Protein AF-A0A496QPI6-F1 (afdb_monomer_lite)

Secondary structure (DSSP, 8-state):
--HHHH-S-GGGT-GGGTTGGG-STTGGGGGG-TT--GGGS----HHHHHHHHTT-HHHHHHHHHHTTS---S--

Radius of gyration: 11.74 Å; chains: 1; bounding box: 22×25×31 Å

Foldseek 3Di:
DCCVPQNDFCQQVQCVCDCALDDHRCPLVCLAPAQGQPVNDGHHDSVSSVVVLVVDPSNVVSCVVCPPSHDHYDD

pLDDT: mean 92.3, std 6.74, range [59.75, 97.81]

Sequence (75 aa):
MKVNELGVCPAAVDSESEGINNGKNAGKFCQAVTGTFCEGRVQGSFAEKLTTCMNCDFYRTVKGEESKDFVLTRE

Structure (mmCIF, N/CA/C/O backbone):
data_AF-A0A496QPI6-F1
#
_entry.id   AF-A0A496QPI6-F1
#
loop_
_atom_site.group_PDB
_atom_site.id
_atom_site.type_symbol
_atom_site.label_atom_id
_atom_site.label_alt_id
_atom_site.label_comp_id
_atom_site.label_asym_id
_atom_site.label_entity_id
_atom_site.label_seq_id
_atom_site.pdbx_PDB_ins_code
_atom_site.Cartn_x
_atom_site.Cartn_y
_atom_site.Cartn_z
_atom_site.occupancy
_atom_site.B_iso_or_equiv
_atom_site.auth_seq_id
_atom_site.auth_comp_id
_atom_site.auth_asym_id
_atom_site.auth_atom_id
_atom_site.pdbx_PDB_model_num
ATOM 1 N N . MET A 1 1 ? -8.360 -7.988 -13.398 1.00 61.41 1 MET A N 1
ATOM 2 C CA . MET A 1 1 ? -6.947 -8.357 -13.152 1.00 61.41 1 MET A CA 1
ATOM 3 C C . MET A 1 1 ? -6.515 -9.345 -14.228 1.00 61.41 1 MET A C 1
ATOM 5 O O . MET A 1 1 ? -7.259 -10.283 -14.481 1.00 61.41 1 MET A O 1
ATOM 9 N N . LYS A 1 2 ? -5.376 -9.114 -14.892 1.00 78.19 2 LYS A N 1
ATOM 10 C CA . LYS A 1 2 ? -4.883 -9.926 -16.021 1.00 78.19 2 LYS A CA 1
ATOM 11 C C . LYS A 1 2 ? -3.962 -11.057 -15.546 1.00 78.19 2 LYS A C 1
ATOM 13 O O . LYS A 1 2 ? -2.769 -11.052 -15.830 1.00 78.19 2 LYS A O 1
ATOM 18 N N . VAL A 1 3 ? -4.508 -12.007 -14.787 1.00 82.56 3 VAL A N 1
ATOM 19 C CA . VAL A 1 3 ? -3.699 -13.059 -14.137 1.00 82.56 3 VAL A CA 1
ATOM 20 C C . VAL A 1 3 ? -2.923 -13.907 -15.146 1.00 82.56 3 VAL A C 1
ATOM 22 O O . VAL A 1 3 ? -1.764 -14.221 -14.913 1.00 82.56 3 VAL A O 1
ATOM 25 N N . ASN A 1 4 ? -3.518 -14.206 -16.301 1.00 85.94 4 ASN A N 1
ATOM 26 C CA . ASN A 1 4 ? -2.873 -15.019 -17.336 1.00 85.94 4 ASN A CA 1
ATOM 27 C C . ASN A 1 4 ? -1.716 -14.300 -18.056 1.00 85.94 4 ASN A C 1
ATOM 29 O O . ASN A 1 4 ? -0.903 -14.966 -18.684 1.00 85.94 4 ASN A O 1
ATOM 33 N N . GLU A 1 5 ? -1.645 -12.966 -17.989 1.00 89.25 5 GLU A N 1
ATOM 34 C CA . GLU A 1 5 ? -0.605 -12.168 -18.661 1.00 89.25 5 GLU A CA 1
ATOM 35 C C . GLU A 1 5 ? 0.493 -11.717 -17.688 1.00 89.25 5 GLU A C 1
ATOM 37 O O . GLU A 1 5 ? 1.668 -11.723 -18.037 1.00 89.25 5 GLU A O 1
ATOM 42 N N . LEU A 1 6 ? 0.110 -11.309 -16.472 1.00 87.25 6 LEU A N 1
ATOM 43 C CA . LEU A 1 6 ? 1.007 -10.678 -15.493 1.00 87.25 6 LEU A CA 1
ATOM 44 C C . LEU A 1 6 ? 1.241 -11.537 -14.241 1.00 87.25 6 LEU A C 1
ATOM 46 O O . LEU A 1 6 ? 2.049 -11.177 -13.391 1.00 87.25 6 LEU A O 1
ATOM 50 N N . GLY A 1 7 ? 0.536 -12.661 -14.102 1.00 92.12 7 GLY A N 1
ATOM 51 C CA . GLY A 1 7 ? 0.530 -13.466 -12.884 1.00 92.12 7 GLY A CA 1
ATOM 52 C C . GLY A 1 7 ? -0.350 -12.880 -11.774 1.00 92.12 7 GLY A C 1
ATOM 53 O O . GLY A 1 7 ? -1.229 -12.039 -11.995 1.00 92.12 7 GLY A O 1
ATOM 54 N N . VAL A 1 8 ? -0.137 -13.354 -10.545 1.00 94.25 8 VAL A N 1
ATOM 55 C CA . VAL A 1 8 ? -0.855 -12.863 -9.361 1.00 94.25 8 VAL A CA 1
ATOM 56 C C . VAL A 1 8 ? -0.234 -11.545 -8.897 1.00 94.25 8 VAL A C 1
ATOM 58 O O . VAL A 1 8 ? 0.981 -11.429 -8.789 1.00 94.25 8 VAL A O 1
ATOM 61 N N . CYS A 1 9 ? -1.071 -10.540 -8.624 1.00 95.56 9 CYS A N 1
ATOM 62 C CA . CYS A 1 9 ? -0.610 -9.245 -8.127 1.00 95.56 9 CYS A CA 1
ATOM 63 C C . CYS A 1 9 ? 0.115 -9.421 -6.781 1.00 95.56 9 CYS A C 1
ATOM 65 O O . CYS A 1 9 ? -0.485 -10.015 -5.883 1.00 95.56 9 CYS A O 1
ATOM 67 N N . PRO A 1 10 ? 1.321 -8.855 -6.589 1.00 95.69 10 PRO A N 1
ATOM 68 C CA . PRO A 1 10 ? 2.034 -8.900 -5.311 1.00 95.69 10 PRO A CA 1
ATOM 69 C C . PRO A 1 10 ? 1.174 -8.517 -4.100 1.00 95.69 10 PRO A C 1
ATOM 71 O O . PRO A 1 10 ? 1.169 -9.225 -3.101 1.00 95.69 10 PRO A O 1
ATOM 74 N N . ALA A 1 11 ? 0.334 -7.481 -4.218 1.00 95.88 11 ALA A N 1
ATOM 75 C CA . ALA A 1 11 ? -0.547 -7.070 -3.122 1.00 95.88 11 ALA A CA 1
ATOM 76 C C . ALA A 1 11 ? -1.566 -8.148 -2.699 1.00 95.88 11 ALA A C 1
ATOM 78 O O . ALA A 1 11 ? -2.048 -8.135 -1.571 1.00 95.88 11 ALA A O 1
ATOM 79 N N . ALA A 1 12 ? -1.900 -9.081 -3.595 1.00 96.06 12 ALA A N 1
ATOM 80 C CA . ALA A 1 12 ? -2.833 -10.166 -3.316 1.00 96.06 12 ALA A CA 1
ATOM 81 C C . ALA A 1 12 ? -2.187 -11.352 -2.584 1.00 96.06 12 ALA A C 1
ATOM 83 O O . ALA A 1 12 ? -2.927 -12.201 -2.096 1.00 96.06 12 ALA A O 1
ATOM 84 N N . VAL A 1 13 ? -0.854 -11.426 -2.513 1.00 96.69 13 VAL A N 1
ATOM 85 C CA . VAL A 1 13 ? -0.101 -12.528 -1.875 1.00 96.69 13 VAL A CA 1
ATOM 86 C C . VAL A 1 13 ? 0.815 -12.064 -0.744 1.00 96.69 13 VAL A C 1
ATOM 88 O O . VAL A 1 13 ? 1.433 -12.888 -0.081 1.00 96.69 13 VAL A O 1
ATOM 91 N N . ASP A 1 14 ? 0.897 -10.757 -0.519 1.00 96.56 14 ASP A N 1
ATOM 92 C CA . ASP A 1 14 ? 1.696 -10.146 0.535 1.00 96.56 14 ASP A CA 1
ATOM 93 C C . ASP A 1 14 ? 1.061 -10.343 1.922 1.00 96.56 14 ASP A C 1
ATOM 95 O O . ASP A 1 14 ? 0.329 -9.488 2.430 1.00 96.56 14 ASP A O 1
ATOM 99 N N . SER A 1 15 ? 1.329 -11.505 2.515 1.00 96.88 15 SER A N 1
ATOM 100 C CA . SER A 1 15 ? 0.803 -11.909 3.822 1.00 96.88 15 SER A CA 1
ATOM 101 C C . SER A 1 15 ? 1.401 -11.136 4.995 1.00 96.88 15 SER A C 1
ATOM 103 O O . SER A 1 15 ? 0.832 -11.150 6.080 1.00 96.88 15 SER A O 1
ATOM 105 N N . GLU A 1 16 ? 2.528 -10.447 4.807 1.00 95.81 16 GLU A N 1
ATOM 106 C CA . GLU A 1 16 ? 3.109 -9.591 5.852 1.00 95.81 16 GLU A CA 1
ATOM 107 C C . GLU A 1 16 ? 2.247 -8.350 6.127 1.00 95.81 16 GLU A C 1
ATOM 109 O O . GLU A 1 16 ? 2.362 -7.732 7.181 1.00 95.81 16 GLU A O 1
ATOM 114 N N . SER A 1 17 ? 1.372 -7.993 5.184 1.00 96.31 17 SER A N 1
ATOM 115 C CA . SER A 1 17 ? 0.424 -6.886 5.313 1.00 96.31 17 SER A CA 1
ATOM 116 C C . SER A 1 17 ? -0.968 -7.303 5.775 1.00 96.31 17 SER A C 1
ATOM 118 O O . SER A 1 17 ? -1.862 -6.458 5.804 1.00 96.31 17 SER A O 1
ATOM 120 N N . GLU A 1 18 ? -1.173 -8.576 6.114 1.00 97.50 18 GLU A N 1
ATOM 121 C CA . GLU A 1 18 ? -2.471 -9.069 6.572 1.00 97.50 18 GLU A CA 1
ATOM 122 C C . GLU A 1 18 ? -3.016 -8.215 7.730 1.00 97.50 18 GLU A C 1
ATOM 124 O O . GLU A 1 18 ? -2.314 -7.913 8.694 1.00 97.50 18 GLU A O 1
ATOM 129 N N . GLY A 1 19 ? -4.281 -7.807 7.624 1.00 96.44 19 GLY A N 1
ATOM 130 C CA . GLY A 1 19 ? -4.974 -7.003 8.628 1.00 96.44 19 GLY A CA 1
ATOM 131 C C . GLY A 1 19 ? -4.704 -5.499 8.561 1.00 96.44 19 GLY A C 1
ATOM 132 O O . GLY A 1 19 ? -5.475 -4.735 9.144 1.00 96.44 19 GLY A O 1
ATOM 133 N N . ILE A 1 20 ? -3.683 -5.032 7.832 1.00 96.81 20 ILE A N 1
ATOM 134 C CA . ILE A 1 20 ? -3.414 -3.592 7.713 1.00 96.81 20 ILE A CA 1
ATOM 135 C C . ILE A 1 20 ? -4.582 -2.907 6.999 1.00 96.81 20 ILE A C 1
ATOM 137 O O . ILE A 1 20 ? -5.048 -3.377 5.955 1.00 96.81 20 ILE A O 1
ATOM 141 N N . ASN A 1 21 ? -5.045 -1.784 7.562 1.00 96.88 21 ASN A N 1
ATOM 142 C CA . ASN A 1 21 ? -6.237 -1.064 7.104 1.00 96.88 21 ASN A CA 1
ATOM 143 C C . ASN A 1 21 ? -7.462 -1.985 7.011 1.00 96.88 21 ASN A C 1
ATOM 145 O O . ASN A 1 21 ? -8.188 -1.932 6.025 1.00 96.88 21 ASN A O 1
ATOM 149 N N . ASN A 1 22 ? -7.626 -2.917 7.960 1.00 96.75 22 ASN A N 1
ATOM 150 C CA . ASN A 1 22 ? -8.693 -3.925 7.950 1.00 96.75 22 ASN A CA 1
ATOM 151 C C . ASN A 1 22 ? -8.779 -4.706 6.618 1.00 96.75 22 ASN A C 1
ATOM 153 O O . ASN A 1 22 ? -9.858 -5.081 6.149 1.00 96.75 22 ASN A O 1
ATOM 157 N N . GLY A 1 23 ? -7.630 -4.902 5.964 1.00 96.25 23 GLY A N 1
ATOM 158 C CA . GLY A 1 23 ? -7.500 -5.564 4.673 1.00 96.25 23 GLY A CA 1
ATOM 159 C C . GLY A 1 23 ? -7.008 -7.003 4.777 1.00 96.25 23 GLY A C 1
ATOM 160 O O . GLY A 1 23 ? -6.386 -7.402 5.754 1.00 96.25 23 GLY A O 1
ATOM 161 N N . LYS A 1 24 ? -7.249 -7.775 3.714 1.00 97.81 24 LYS A N 1
ATOM 162 C CA . LYS A 1 24 ? -6.609 -9.077 3.491 1.00 97.81 24 LYS A CA 1
ATOM 163 C C . LYS A 1 24 ? -5.332 -8.893 2.677 1.00 97.81 24 LYS A C 1
ATOM 165 O O . LYS A 1 24 ? -5.383 -8.221 1.638 1.00 97.81 24 LYS A O 1
ATOM 170 N N . ASN A 1 25 ? -4.228 -9.512 3.098 1.00 97.19 25 ASN A N 1
ATOM 171 C CA . ASN A 1 25 ? -2.880 -9.255 2.588 1.00 97.19 25 ASN A CA 1
ATOM 172 C C . ASN A 1 25 ? -2.654 -7.733 2.465 1.00 97.19 25 ASN A C 1
ATOM 174 O O . ASN A 1 25 ? -3.188 -6.951 3.249 1.00 97.19 25 ASN A O 1
ATOM 178 N N .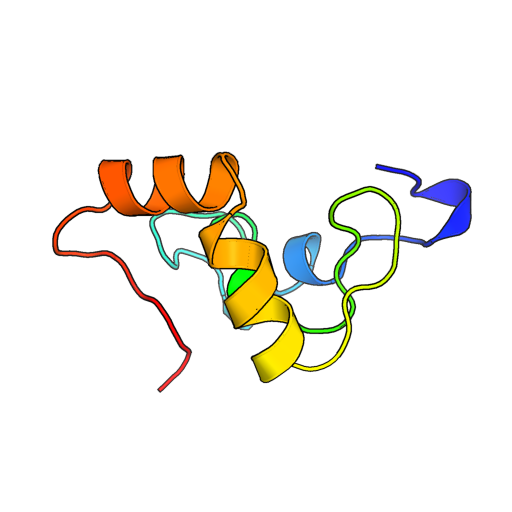 ALA A 1 26 ? -1.976 -7.263 1.420 1.00 96.38 26 ALA A N 1
ATOM 179 C CA . ALA A 1 26 ? -1.874 -5.835 1.136 1.00 96.38 26 ALA A CA 1
ATOM 180 C C . ALA A 1 26 ? -3.030 -5.280 0.285 1.00 96.38 26 ALA A C 1
ATOM 182 O O . ALA A 1 26 ? -2.862 -4.266 -0.389 1.00 96.38 26 ALA A O 1
ATOM 183 N N . GLY A 1 27 ? -4.216 -5.898 0.278 1.00 95.75 27 GLY A N 1
ATOM 184 C CA . GLY A 1 27 ? -5.340 -5.458 -0.558 1.00 95.75 27 GLY A CA 1
ATOM 185 C C . GLY A 1 27 ? -5.726 -3.994 -0.317 1.00 95.75 27 GLY A C 1
ATOM 186 O O . GLY A 1 27 ? -5.755 -3.208 -1.260 1.00 95.75 27 GLY A O 1
ATOM 187 N N . LYS A 1 28 ? -5.928 -3.611 0.951 1.00 96.81 28 LYS A N 1
ATOM 188 C CA . LYS A 1 28 ? -6.196 -2.225 1.398 1.00 96.81 28 LYS A CA 1
ATOM 189 C C . LYS A 1 28 ? -4.930 -1.426 1.741 1.00 96.81 28 LYS A C 1
ATOM 191 O O . LYS A 1 28 ? -4.985 -0.307 2.247 1.00 96.81 28 LYS A O 1
ATOM 196 N N . PHE A 1 29 ? -3.772 -1.996 1.448 1.00 96.44 29 PHE A N 1
ATOM 197 C CA . PHE A 1 29 ? -2.474 -1.398 1.729 1.00 96.44 29 PHE A CA 1
ATOM 198 C C . PHE A 1 29 ? -1.571 -1.416 0.494 1.00 96.44 29 PHE A C 1
ATOM 200 O O . PHE A 1 29 ? -0.347 -1.314 0.566 1.00 96.44 29 PHE A O 1
ATOM 207 N N . CYS A 1 30 ? -2.188 -1.557 -0.683 1.00 95.69 30 CYS A N 1
ATOM 208 C CA . CYS A 1 30 ? -1.448 -1.856 -1.888 1.00 95.69 30 CYS A CA 1
ATOM 209 C C . CYS A 1 30 ? -0.469 -0.734 -2.216 1.00 95.69 30 CYS A C 1
ATOM 211 O O . CYS A 1 30 ? 0.588 -1.059 -2.732 1.00 95.69 30 CYS A O 1
ATOM 213 N N . GLN A 1 31 ? -0.736 0.535 -1.865 1.00 94.88 31 GLN A N 1
ATOM 214 C CA . GLN A 1 31 ? 0.180 1.667 -2.079 1.00 94.88 31 GLN A CA 1
ATOM 215 C C . GLN A 1 31 ? 1.613 1.422 -1.582 1.00 94.88 31 GLN A C 1
ATOM 217 O O . GLN A 1 31 ? 2.546 1.956 -2.173 1.00 94.88 31 GLN A O 1
ATOM 222 N N . ALA A 1 32 ? 1.793 0.582 -0.558 1.00 93.88 32 ALA A N 1
ATOM 223 C CA . ALA A 1 32 ? 3.094 0.278 0.027 1.00 93.88 32 ALA A CA 1
ATOM 224 C C . ALA A 1 32 ? 3.829 -0.904 -0.632 1.00 93.88 32 ALA A C 1
ATOM 226 O O . ALA A 1 32 ? 4.970 -1.189 -0.282 1.00 93.88 32 ALA A O 1
ATOM 227 N N . VAL A 1 33 ? 3.206 -1.584 -1.598 1.00 93.81 33 VAL A N 1
ATOM 228 C CA . VAL A 1 33 ? 3.762 -2.772 -2.265 1.00 93.81 33 VAL A CA 1
ATOM 229 C C . VAL A 1 33 ? 4.243 -2.417 -3.667 1.00 93.81 33 VAL A C 1
ATOM 231 O O . VAL A 1 33 ? 3.469 -1.904 -4.473 1.00 93.81 33 VAL A O 1
ATOM 234 N N . THR A 1 34 ? 5.493 -2.701 -4.011 1.00 92.19 34 THR A N 1
ATOM 235 C CA . THR A 1 34 ? 6.012 -2.485 -5.374 1.00 92.19 34 THR A CA 1
ATOM 236 C C . THR A 1 34 ? 5.543 -3.581 -6.338 1.00 92.19 34 THR A C 1
ATOM 238 O O . THR A 1 34 ? 5.053 -4.633 -5.928 1.00 92.19 34 THR A O 1
ATOM 241 N N . GLY A 1 35 ? 5.612 -3.333 -7.649 1.00 91.75 35 GLY A N 1
ATOM 242 C CA . GLY A 1 35 ? 5.324 -4.361 -8.657 1.00 91.75 35 GLY A CA 1
ATOM 243 C C . GLY A 1 35 ? 3.854 -4.784 -8.779 1.00 91.75 35 GLY A C 1
ATOM 244 O O . GLY A 1 35 ? 3.543 -5.727 -9.496 1.00 91.75 35 GLY A O 1
ATOM 245 N N . THR A 1 36 ? 2.920 -4.109 -8.106 1.00 93.94 36 THR A N 1
ATOM 246 C CA . THR A 1 36 ? 1.478 -4.393 -8.240 1.00 93.94 36 THR A CA 1
ATOM 247 C C . THR A 1 36 ? 0.938 -4.067 -9.624 1.00 93.94 36 THR A C 1
ATOM 249 O O . THR A 1 36 ? 1.541 -3.282 -10.345 1.00 93.94 36 THR A O 1
ATOM 252 N N . PHE A 1 37 ? -0.261 -4.554 -9.941 1.00 93.62 37 PHE A N 1
ATOM 253 C CA . PHE A 1 37 ? -0.850 -4.429 -11.277 1.00 93.62 37 PHE A CA 1
ATOM 254 C C . PHE A 1 37 ? -2.017 -3.434 -11.372 1.00 93.62 37 PHE A C 1
ATOM 256 O O . PHE A 1 37 ? -2.986 -3.671 -12.101 1.00 93.62 37 PHE A O 1
ATOM 263 N N . CYS A 1 38 ? -1.967 -2.334 -10.612 1.00 90.69 38 CYS A N 1
ATOM 264 C CA . CYS A 1 38 ? -2.953 -1.255 -10.726 1.00 90.69 38 CYS A CA 1
ATOM 265 C C . CYS A 1 38 ? -3.012 -0.742 -12.177 1.00 90.69 38 CYS A C 1
ATOM 267 O O . CYS A 1 38 ? -1.988 -0.677 -12.856 1.00 90.69 38 CYS A O 1
ATOM 269 N N . GLU A 1 39 ? -4.217 -0.430 -12.666 1.00 86.62 39 GLU A N 1
ATOM 270 C CA . GLU A 1 39 ? -4.459 0.001 -14.058 1.00 86.62 39 GLU A CA 1
ATOM 271 C C . GLU A 1 39 ? -3.985 -1.002 -15.134 1.00 86.62 39 GLU A C 1
ATOM 273 O O . GLU A 1 39 ? -3.812 -0.645 -16.295 1.00 86.62 39 GLU A O 1
ATOM 278 N N . GLY A 1 40 ? -3.765 -2.272 -14.776 1.00 86.62 40 GLY A N 1
ATOM 279 C CA . GLY A 1 40 ? -3.341 -3.305 -15.727 1.00 86.62 40 GLY A CA 1
ATOM 280 C C . GLY A 1 40 ? -1.870 -3.230 -16.146 1.00 86.62 40 GLY A C 1
ATOM 281 O O . GLY A 1 40 ? -1.497 -3.891 -17.113 1.00 86.62 40 GLY A O 1
ATOM 282 N N . ARG A 1 41 ? -1.038 -2.471 -15.423 1.00 88.69 41 ARG A N 1
ATOM 283 C CA . ARG A 1 41 ? 0.414 -2.373 -15.633 1.00 88.69 41 ARG A CA 1
ATOM 284 C C . ARG A 1 41 ? 1.177 -2.572 -14.330 1.00 88.69 41 ARG A C 1
ATOM 286 O O . ARG A 1 41 ? 0.651 -2.288 -13.255 1.00 88.69 41 ARG A O 1
ATOM 293 N N . VAL A 1 42 ? 2.428 -3.009 -14.437 1.00 91.94 42 VAL A N 1
ATOM 294 C CA . VAL A 1 42 ? 3.344 -3.094 -13.294 1.00 91.94 42 VAL A CA 1
ATOM 295 C C . VAL A 1 42 ? 3.621 -1.685 -12.763 1.00 91.94 42 VAL A C 1
ATOM 297 O O . VAL A 1 42 ? 4.021 -0.801 -13.518 1.00 91.94 42 VAL A O 1
ATOM 300 N N . GLN A 1 43 ? 3.369 -1.470 -11.473 1.00 92.62 43 G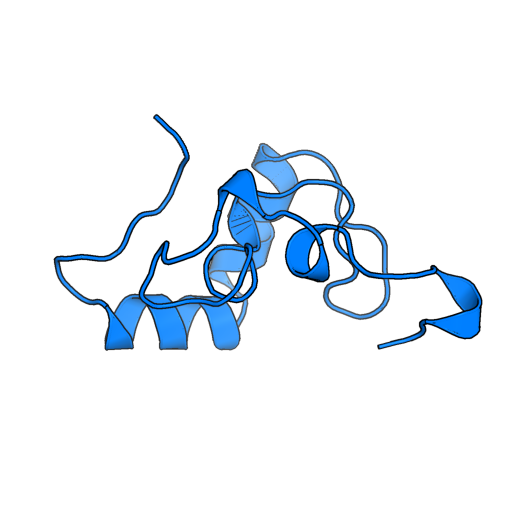LN A N 1
ATOM 301 C CA . GLN A 1 43 ? 3.693 -0.227 -10.774 1.00 92.62 43 GLN A CA 1
ATOM 302 C C . GLN A 1 43 ? 5.172 -0.224 -10.375 1.00 92.62 43 GLN A C 1
ATOM 304 O O . GLN A 1 43 ? 5.698 -1.259 -9.96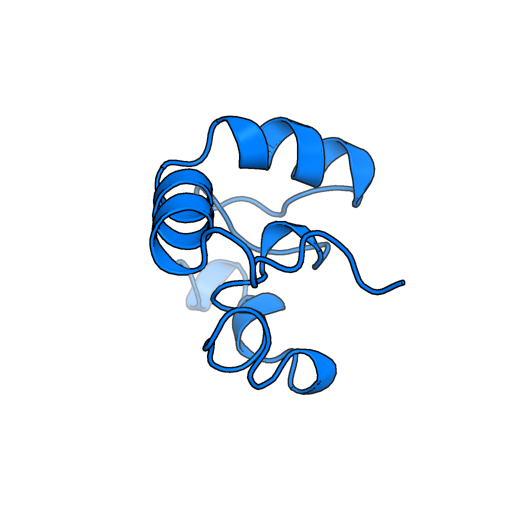0 1.00 92.62 43 GLN A O 1
ATOM 309 N N . GLY A 1 44 ? 5.815 0.937 -10.513 1.00 87.44 44 GLY A N 1
ATOM 310 C CA . GLY A 1 44 ? 7.248 1.127 -10.297 1.00 87.44 44 GLY A CA 1
AT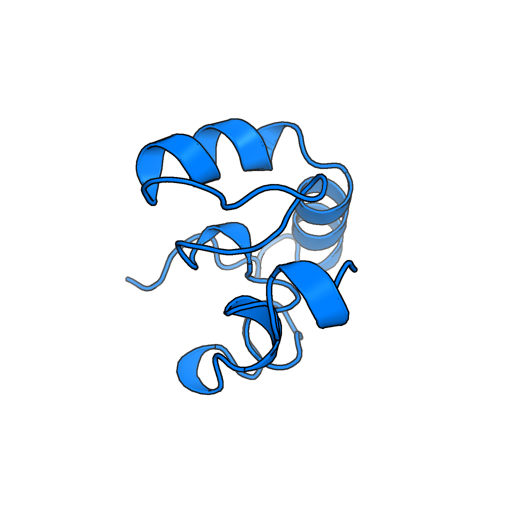OM 311 C C . GLY A 1 44 ? 7.667 1.126 -8.825 1.00 87.44 44 GLY A C 1
ATOM 312 O O . GLY A 1 44 ? 7.171 0.355 -7.999 1.00 87.44 44 GLY A O 1
ATOM 313 N N . SER A 1 45 ? 8.623 1.993 -8.507 1.00 89.81 45 SER A N 1
ATOM 314 C CA . SER A 1 45 ? 9.148 2.165 -7.154 1.00 89.81 45 SER A CA 1
ATOM 315 C C . SER A 1 45 ? 8.068 2.602 -6.159 1.00 89.81 45 SER A C 1
ATOM 317 O O . SER A 1 45 ? 6.999 3.093 -6.530 1.00 89.81 45 SER A O 1
ATOM 319 N N . PHE A 1 46 ? 8.369 2.463 -4.866 1.00 87.62 46 PHE A N 1
ATOM 320 C CA . PHE A 1 46 ? 7.479 2.913 -3.796 1.00 87.62 46 PHE A CA 1
ATOM 321 C C . PHE A 1 46 ? 7.110 4.400 -3.932 1.00 87.62 46 PHE A C 1
ATOM 323 O O . PHE A 1 46 ? 5.935 4.743 -3.835 1.00 87.62 46 PHE A O 1
ATOM 330 N N . ALA A 1 47 ? 8.082 5.273 -4.223 1.00 88.06 47 ALA A N 1
ATOM 331 C CA . ALA A 1 47 ? 7.843 6.710 -4.355 1.00 88.06 47 ALA A CA 1
ATOM 332 C C . ALA A 1 47 ? 6.900 7.032 -5.526 1.00 88.06 47 ALA A C 1
ATOM 334 O O . ALA A 1 47 ? 5.909 7.736 -5.344 1.00 88.06 47 ALA A O 1
ATOM 335 N N . GLU A 1 48 ? 7.166 6.464 -6.708 1.00 88.62 48 GLU A N 1
ATOM 336 C CA . GLU A 1 48 ? 6.311 6.643 -7.890 1.00 88.62 48 GLU A CA 1
ATOM 337 C C . GLU A 1 48 ? 4.890 6.158 -7.616 1.00 88.62 48 GLU A C 1
ATOM 339 O O . GLU A 1 48 ? 3.912 6.840 -7.929 1.00 88.62 48 GLU A O 1
ATOM 344 N N . LYS A 1 49 ? 4.776 4.990 -6.983 1.00 90.56 49 LYS A N 1
ATOM 345 C CA . LYS A 1 49 ? 3.492 4.396 -6.657 1.00 90.56 49 LYS A CA 1
ATOM 346 C C . LYS A 1 49 ? 2.711 5.207 -5.629 1.00 90.56 49 LYS A C 1
ATOM 348 O O . LYS A 1 49 ? 1.505 5.378 -5.775 1.00 90.56 49 LYS A O 1
ATOM 353 N N . LEU A 1 50 ? 3.366 5.713 -4.590 1.00 90.50 50 LEU A N 1
ATOM 354 C CA . LEU A 1 50 ? 2.697 6.515 -3.574 1.00 90.50 50 LEU A CA 1
ATOM 355 C C . LEU A 1 50 ? 2.099 7.782 -4.198 1.00 90.50 50 LEU A C 1
ATOM 357 O O . LEU A 1 50 ? 0.950 8.121 -3.916 1.00 90.50 50 LEU A O 1
ATOM 361 N N . THR A 1 51 ? 2.838 8.431 -5.104 1.00 89.69 51 THR A N 1
ATOM 362 C CA . THR A 1 51 ? 2.346 9.586 -5.863 1.00 89.69 51 THR A CA 1
ATOM 363 C C . THR A 1 51 ? 1.141 9.232 -6.735 1.00 89.69 51 THR A C 1
ATOM 365 O O . THR A 1 51 ? 0.153 9.967 -6.725 1.00 89.69 51 THR A O 1
ATOM 368 N N . THR A 1 52 ? 1.161 8.107 -7.460 1.00 89.50 52 THR A N 1
ATOM 369 C CA . THR A 1 52 ? 0.009 7.698 -8.285 1.00 89.50 52 THR A CA 1
ATOM 370 C C . THR A 1 52 ? -1.196 7.289 -7.434 1.00 89.50 52 THR A C 1
ATOM 372 O O . THR A 1 52 ? -2.331 7.639 -7.764 1.00 89.50 52 THR A O 1
ATOM 375 N N . CYS A 1 53 ? -0.974 6.627 -6.296 1.00 93.69 53 CYS A N 1
ATOM 376 C CA . CYS A 1 53 ? -2.028 6.181 -5.388 1.00 93.69 53 CYS A CA 1
ATOM 377 C C . CYS A 1 53 ? -2.830 7.330 -4.767 1.00 93.69 53 CYS A C 1
ATOM 379 O O . CYS A 1 53 ? -4.016 7.140 -4.512 1.00 93.69 53 CYS A O 1
ATOM 381 N N . MET A 1 54 ? -2.268 8.532 -4.600 1.00 90.69 54 MET A N 1
ATOM 382 C CA . MET A 1 54 ? -3.046 9.695 -4.134 1.00 90.69 54 MET A CA 1
ATOM 383 C C . MET A 1 54 ? -4.229 10.028 -5.061 1.00 90.69 54 MET A C 1
ATOM 385 O O . MET A 1 54 ? -5.250 10.556 -4.612 1.00 90.69 54 MET A O 1
ATOM 389 N N . ASN A 1 55 ? -4.119 9.665 -6.343 1.00 92.19 55 ASN A N 1
ATOM 390 C CA . ASN A 1 55 ? -5.172 9.852 -7.336 1.00 92.19 55 ASN A CA 1
ATOM 391 C C . ASN A 1 55 ? -6.093 8.630 -7.510 1.00 92.19 55 ASN A C 1
ATOM 393 O O . AS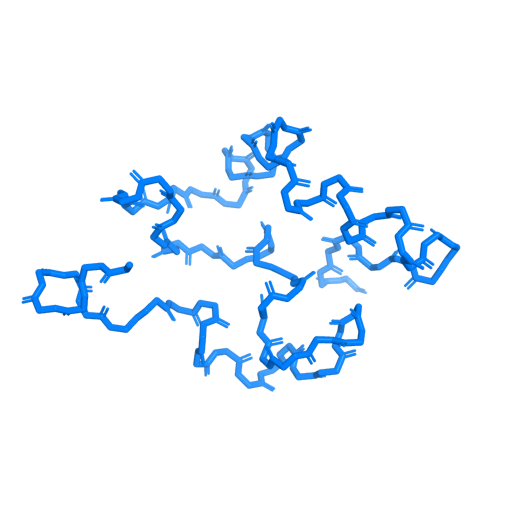N A 1 55 ? -7.108 8.742 -8.195 1.00 92.19 55 ASN A O 1
ATOM 397 N N . CYS A 1 56 ? -5.793 7.504 -6.862 1.00 94.94 56 CYS A N 1
ATOM 398 C CA . CYS A 1 56 ? -6.578 6.276 -6.935 1.00 94.94 56 CYS A CA 1
ATOM 399 C C . CYS A 1 56 ? -7.859 6.375 -6.089 1.00 94.94 56 CYS A C 1
ATOM 401 O O . CYS A 1 56 ? -7.798 6.656 -4.890 1.00 94.94 56 CYS A O 1
ATOM 403 N N . ASP A 1 57 ? -9.017 6.087 -6.693 1.00 96.19 57 ASP A N 1
ATOM 404 C CA . ASP A 1 57 ? -10.310 6.075 -5.991 1.00 96.19 57 ASP A CA 1
ATOM 405 C C . ASP A 1 57 ? -10.315 5.096 -4.821 1.00 96.19 57 ASP A C 1
ATOM 407 O O . ASP A 1 57 ? -10.704 5.456 -3.715 1.00 96.19 57 ASP A O 1
ATOM 411 N N . PHE A 1 58 ? -9.795 3.886 -5.034 1.00 95.38 58 PHE A N 1
ATOM 412 C CA . PHE A 1 58 ? -9.748 2.863 -3.994 1.00 95.38 58 PHE A CA 1
ATOM 413 C C . PHE A 1 58 ? -8.912 3.305 -2.786 1.00 95.38 58 PHE A C 1
ATOM 415 O O . PHE A 1 58 ? -9.339 3.138 -1.648 1.00 95.38 58 PHE A O 1
ATOM 422 N N . TYR A 1 59 ? -7.756 3.932 -3.020 1.00 95.94 59 TYR A N 1
ATOM 423 C CA . TYR A 1 59 ? -6.932 4.480 -1.940 1.00 95.94 59 TYR A CA 1
ATOM 424 C C . TYR A 1 59 ? -7.683 5.560 -1.149 1.00 95.94 59 TYR A C 1
ATOM 426 O O . TYR A 1 59 ? -7.664 5.542 0.080 1.00 95.94 59 TYR A O 1
ATOM 434 N N . ARG A 1 60 ? -8.377 6.481 -1.833 1.00 96.62 60 ARG A N 1
ATOM 435 C CA . ARG A 1 60 ? -9.187 7.517 -1.171 1.00 96.62 60 ARG A CA 1
ATOM 436 C C . ARG A 1 60 ? -10.329 6.919 -0.355 1.00 96.62 60 ARG A C 1
ATOM 438 O O . ARG A 1 60 ? -10.572 7.391 0.753 1.00 96.62 60 ARG A O 1
ATOM 445 N N . THR A 1 61 ? -10.992 5.890 -0.880 1.00 97.56 61 THR A N 1
ATOM 446 C CA . THR A 1 61 ? -12.045 5.158 -0.170 1.00 97.56 61 THR A CA 1
ATOM 447 C C . THR A 1 61 ? -11.498 4.517 1.098 1.00 97.56 61 THR A C 1
ATOM 449 O O . THR A 1 61 ? -12.006 4.818 2.171 1.00 97.56 61 THR A O 1
ATOM 452 N N . VAL A 1 62 ? -10.419 3.731 1.007 1.00 97.06 62 VAL A N 1
ATOM 453 C CA . VAL A 1 62 ? -9.794 3.104 2.184 1.00 97.06 62 VAL A CA 1
ATOM 454 C C . VAL A 1 62 ? -9.363 4.163 3.196 1.00 97.06 62 VAL A C 1
ATOM 456 O O . VAL A 1 62 ? -9.684 4.060 4.372 1.00 97.06 62 VAL A O 1
ATOM 459 N N . LYS A 1 63 ? -8.701 5.236 2.754 1.00 96.44 63 LYS A N 1
ATOM 460 C CA . LYS A 1 63 ? -8.292 6.322 3.652 1.00 96.44 63 LYS A CA 1
ATOM 461 C C . LYS A 1 63 ? -9.481 6.964 4.383 1.00 96.44 63 LYS A C 1
ATOM 463 O O . LYS A 1 63 ? -9.342 7.347 5.540 1.00 96.44 63 LYS A O 1
ATOM 468 N N . GLY A 1 64 ? -10.634 7.085 3.726 1.00 96.81 64 GLY A N 1
ATOM 469 C CA . GLY A 1 64 ? -11.871 7.558 4.349 1.00 96.81 64 GLY A CA 1
ATOM 470 C C . GLY A 1 64 ? -12.467 6.556 5.343 1.00 96.81 64 GLY A C 1
ATOM 471 O O . GLY A 1 64 ? -12.823 6.949 6.451 1.00 96.81 64 GLY A O 1
ATOM 472 N N . GLU A 1 65 ? -12.540 5.277 4.967 1.00 97.19 65 GLU A N 1
ATOM 473 C CA . GLU A 1 65 ? -13.066 4.188 5.807 1.00 97.19 65 GLU A CA 1
ATOM 474 C C . GLU A 1 65 ? -12.272 4.028 7.109 1.00 97.19 65 GLU A C 1
ATOM 476 O O . GLU A 1 65 ? -12.859 3.979 8.185 1.00 97.19 65 GLU A O 1
ATOM 481 N N . GLU A 1 66 ? -10.943 4.000 7.014 1.00 96.38 66 GLU A N 1
ATOM 482 C CA . GLU A 1 66 ? -10.055 3.783 8.163 1.00 96.38 66 GLU A CA 1
ATOM 483 C C . GLU A 1 66 ? -9.829 5.073 8.977 1.00 96.38 66 GLU A C 1
ATOM 485 O O . GLU A 1 66 ? -9.511 5.032 10.164 1.00 96.38 66 GLU A O 1
ATOM 490 N N . SER A 1 67 ? -10.031 6.248 8.365 1.00 93.94 67 SER A N 1
ATOM 491 C CA . SER A 1 67 ? -9.973 7.562 9.017 1.00 93.94 67 SER A CA 1
ATOM 492 C C . SER A 1 67 ? -8.704 7.782 9.864 1.00 93.94 67 SER A C 1
ATOM 494 O O . SER A 1 67 ? -7.647 8.095 9.319 1.00 93.94 67 SER A O 1
ATOM 496 N N . LYS A 1 68 ? -8.804 7.681 11.199 1.00 94.50 68 LYS A N 1
ATOM 497 C CA . LYS A 1 68 ? -7.693 7.928 12.137 1.00 94.50 68 LYS A CA 1
ATOM 498 C C . LYS A 1 68 ? -6.757 6.731 12.274 1.00 94.50 68 LYS A C 1
ATOM 500 O O . LYS A 1 68 ? -5.599 6.928 12.621 1.00 94.50 68 LYS A O 1
ATOM 505 N N . ASP A 1 69 ? -7.258 5.537 11.979 1.00 95.50 69 ASP A N 1
ATOM 506 C CA . ASP A 1 69 ? -6.527 4.276 12.096 1.00 95.50 69 ASP A CA 1
ATOM 507 C C . ASP A 1 69 ? -5.848 3.895 10.769 1.00 95.50 69 ASP A C 1
ATOM 509 O O . ASP A 1 69 ? -5.259 2.824 10.638 1.00 95.50 69 ASP A O 1
ATOM 513 N N . PHE A 1 70 ? -5.916 4.785 9.772 1.00 96.25 70 PHE A N 1
ATOM 514 C CA . PHE A 1 70 ? -5.303 4.580 8.471 1.00 96.25 70 PHE A CA 1
ATOM 515 C C . PHE A 1 70 ? -3.774 4.513 8.568 1.00 96.25 70 PHE A C 1
ATOM 517 O O . PHE A 1 70 ? -3.104 5.481 8.934 1.00 96.25 70 PHE A O 1
ATOM 524 N N . VAL A 1 71 ? -3.220 3.390 8.123 1.00 96.44 71 VAL A N 1
ATOM 525 C CA . VAL A 1 71 ? -1.786 3.147 7.990 1.00 96.44 71 VAL A CA 1
ATOM 526 C C . VAL A 1 71 ? -1.354 3.444 6.553 1.00 96.44 71 VAL A C 1
ATOM 528 O O . VAL A 1 71 ? -1.886 2.885 5.586 1.00 96.44 71 VAL A O 1
ATOM 531 N N . LEU A 1 72 ? -0.365 4.331 6.409 1.00 93.25 72 LEU A N 1
ATOM 532 C CA . LEU A 1 72 ? 0.157 4.776 5.113 1.00 93.25 72 LEU A CA 1
ATOM 533 C C . LEU A 1 72 ? 1.333 3.922 4.616 1.00 93.25 72 LEU A C 1
ATOM 535 O O . LEU A 1 72 ? 1.348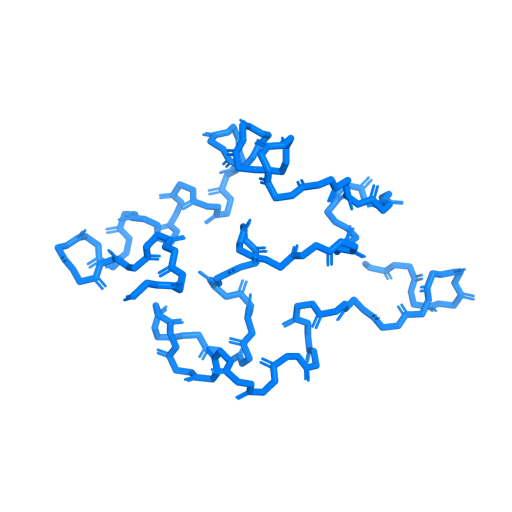 3.538 3.445 1.00 93.25 72 LEU A O 1
ATOM 539 N N . THR A 1 73 ? 2.301 3.648 5.493 1.00 90.69 73 THR A N 1
ATOM 540 C CA . THR A 1 73 ? 3.604 3.021 5.208 1.00 90.69 73 THR A CA 1
ATOM 541 C C . THR A 1 73 ? 3.925 1.940 6.242 1.00 90.69 73 THR A C 1
ATOM 543 O O . THR A 1 73 ? 3.311 1.895 7.306 1.00 90.69 73 THR A O 1
ATOM 546 N N . ARG A 1 74 ? 4.843 1.020 5.903 1.00 79.00 74 ARG A N 1
ATOM 547 C CA . ARG A 1 74 ? 5.426 0.080 6.872 1.00 79.00 74 ARG A CA 1
ATOM 548 C C . ARG A 1 74 ? 6.634 0.773 7.501 1.00 79.00 74 ARG A C 1
ATOM 550 O O . ARG A 1 74 ? 7.718 0.714 6.927 1.00 79.00 74 ARG A O 1
ATOM 557 N N . GLU A 1 75 ? 6.427 1.474 8.606 1.00 59.75 75 GLU A N 1
ATOM 558 C CA . GLU A 1 75 ? 7.481 2.068 9.443 1.00 59.75 75 GLU A CA 1
ATOM 559 C C . GLU A 1 75 ? 7.242 1.689 10.903 1.00 59.75 75 GLU A C 1
ATOM 561 O O . GLU A 1 75 ? 6.068 1.750 11.338 1.00 59.75 75 GLU A O 1
#